Protein AF-A0A1F7UTW3-F1 (afdb_monomer_lite)

Secondary structure (DSSP, 8-state):
------HHHHHTSHHHHHHHHHHHHHHHHHHHHHHHHHHHHHHHHHHHHHHHHHHHHHHHHHHHHHHHHTSHHHHHHHHHHHH----TT-------TT----SSS-------SSTTSS-HHHHHHHHHH---

Radius of gyration: 43.65 Å; chains: 1; bounding box: 65×65×129 Å

Structure (mmCIF, N/CA/C/O backbone):
data_AF-A0A1F7UTW3-F1
#
_entry.id   AF-A0A1F7UTW3-F1
#
loop_
_atom_site.group_PDB
_atom_site.id
_atom_site.type_symbol
_atom_site.label_atom_id
_atom_site.label_alt_id
_atom_site.label_comp_id
_atom_site.label_asym_id
_atom_site.label_entity_id
_atom_site.label_seq_id
_atom_site.pdbx_PDB_ins_code
_atom_site.Cartn_x
_atom_site.Cartn_y
_atom_site.Cartn_z
_atom_site.occupancy
_atom_site.B_iso_or_equiv
_atom_site.auth_seq_id
_atom_site.auth_comp_id
_atom_site.auth_asym_id
_atom_site.auth_atom_id
_atom_site.pdbx_PDB_model_num
ATOM 1 N N . MET A 1 1 ? 28.116 14.255 -71.776 1.00 42.28 1 MET A N 1
ATOM 2 C CA . MET A 1 1 ? 28.994 13.910 -70.637 1.00 42.28 1 MET A CA 1
ATOM 3 C C . MET A 1 1 ? 28.138 13.859 -69.370 1.00 42.28 1 MET A C 1
ATOM 5 O O . MET A 1 1 ? 28.045 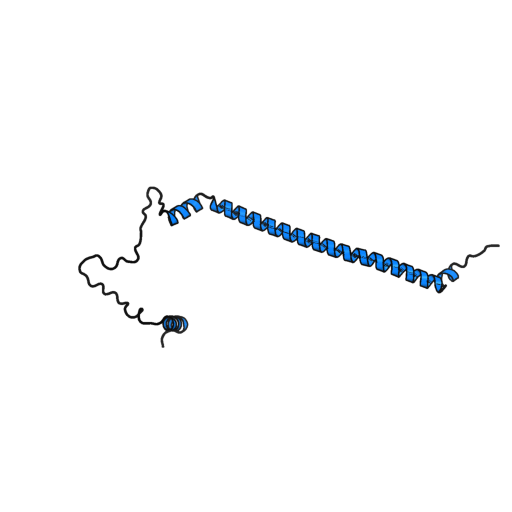14.857 -68.675 1.00 42.28 1 MET A O 1
ATOM 9 N N . SER A 1 2 ? 27.439 12.747 -69.094 1.00 48.97 2 SER A N 1
ATOM 10 C CA . SER A 1 2 ? 26.754 12.556 -67.804 1.00 48.97 2 SER A CA 1
ATOM 11 C C . SER A 1 2 ? 27.448 11.439 -67.031 1.00 48.97 2 SER A C 1
ATOM 13 O O . SER A 1 2 ? 27.636 10.318 -67.502 1.00 48.97 2 SER A O 1
ATOM 15 N N . ARG A 1 3 ? 27.928 11.796 -65.843 1.00 58.88 3 ARG A N 1
ATOM 16 C CA . ARG A 1 3 ? 28.635 10.906 -64.932 1.00 58.88 3 ARG A CA 1
ATOM 17 C C . ARG A 1 3 ? 27.568 10.160 -64.137 1.00 58.88 3 ARG A C 1
ATOM 19 O O . ARG A 1 3 ? 27.121 10.643 -63.103 1.00 58.88 3 ARG A O 1
ATOM 26 N N . ASN A 1 4 ? 27.116 9.020 -64.656 1.00 55.03 4 ASN A N 1
ATOM 27 C CA . ASN A 1 4 ? 26.187 8.136 -63.954 1.00 55.03 4 ASN A CA 1
ATOM 28 C C . ASN A 1 4 ? 26.892 7.592 -62.704 1.00 55.03 4 ASN A C 1
ATOM 30 O O . ASN A 1 4 ? 27.643 6.619 -62.766 1.00 55.03 4 ASN A O 1
ATOM 34 N N . PHE A 1 5 ? 26.719 8.284 -61.578 1.00 62.50 5 PHE A N 1
ATOM 35 C CA . PHE A 1 5 ? 27.283 7.911 -60.288 1.00 62.50 5 PHE A CA 1
ATOM 36 C C . PHE A 1 5 ? 26.831 6.487 -59.953 1.00 62.50 5 PHE A C 1
ATOM 38 O O . PHE A 1 5 ? 25.641 6.181 -59.885 1.00 62.50 5 PHE A O 1
ATOM 45 N N . THR A 1 6 ? 27.790 5.583 -59.791 1.00 64.44 6 THR A N 1
ATOM 46 C CA . THR A 1 6 ? 27.555 4.149 -59.627 1.00 64.44 6 THR A CA 1
ATOM 47 C C . THR A 1 6 ? 27.138 3.830 -58.192 1.00 64.44 6 THR A C 1
ATOM 49 O O . THR A 1 6 ? 27.874 3.151 -57.475 1.00 64.44 6 THR A O 1
ATOM 52 N N . TRP A 1 7 ? 25.954 4.296 -57.773 1.00 63.00 7 TRP A N 1
ATOM 53 C CA . TRP A 1 7 ? 25.348 3.990 -56.467 1.00 63.00 7 TRP A CA 1
ATOM 54 C C . TRP A 1 7 ? 25.419 2.477 -56.195 1.00 63.00 7 TRP A C 1
ATOM 56 O O . TRP A 1 7 ? 25.911 2.055 -55.155 1.00 63.00 7 TRP A O 1
ATOM 66 N N . LYS A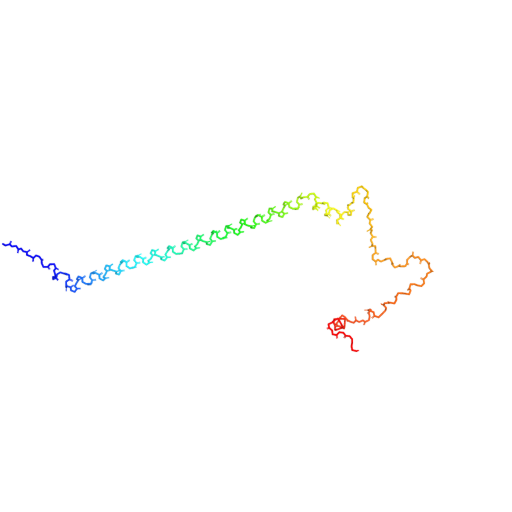 1 8 ? 25.101 1.640 -57.192 1.00 65.19 8 LYS A N 1
ATOM 67 C CA . LYS A 1 8 ? 25.153 0.168 -57.090 1.00 65.19 8 LYS A CA 1
ATOM 68 C C . LYS A 1 8 ? 26.509 -0.400 -56.636 1.00 65.19 8 LYS A C 1
ATOM 70 O O . LYS A 1 8 ? 26.526 -1.382 -55.906 1.00 65.19 8 LYS A O 1
ATOM 75 N N . LYS A 1 9 ? 27.639 0.205 -57.029 1.00 64.94 9 LYS A N 1
ATOM 76 C CA . LYS A 1 9 ? 28.984 -0.256 -56.621 1.00 64.94 9 LYS A CA 1
ATOM 77 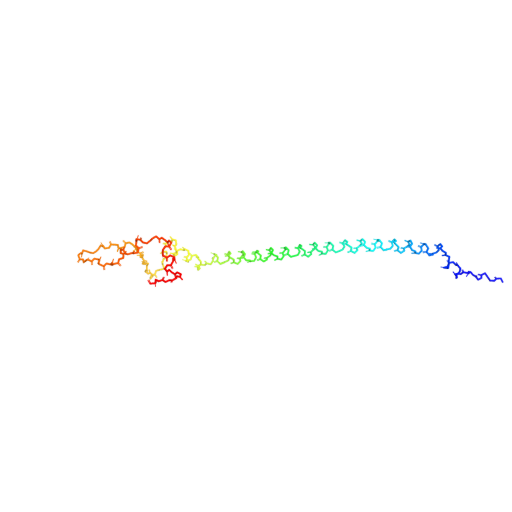C C . LYS A 1 9 ? 29.361 0.205 -55.212 1.00 64.94 9 LYS A C 1
ATOM 79 O O . LYS A 1 9 ? 30.144 -0.462 -54.546 1.00 64.94 9 LYS A O 1
ATOM 84 N N . PHE A 1 10 ? 28.790 1.320 -54.763 1.00 65.75 10 PHE A N 1
ATOM 85 C CA . PHE A 1 10 ? 29.007 1.862 -53.426 1.00 65.75 10 PHE A CA 1
ATOM 86 C C . PHE A 1 10 ? 28.307 1.006 -52.357 1.00 65.75 10 PHE A C 1
ATOM 88 O O . PHE A 1 10 ? 28.959 0.582 -51.408 1.00 65.75 10 PHE A O 1
ATOM 95 N N . TYR A 1 11 ? 27.035 0.637 -52.570 1.00 66.75 11 TYR A N 1
ATOM 96 C CA . TYR A 1 11 ? 26.290 -0.267 -51.671 1.00 66.75 11 TYR A CA 1
ATOM 97 C C . TYR A 1 11 ? 26.783 -1.724 -51.715 1.00 66.75 11 TYR A C 1
ATOM 99 O O . TYR A 1 11 ? 26.653 -2.444 -50.730 1.00 66.75 11 TYR A O 1
ATOM 107 N N . ALA A 1 12 ? 27.371 -2.165 -52.833 1.00 65.62 12 ALA A N 1
ATOM 108 C CA . ALA A 1 12 ? 27.926 -3.515 -52.987 1.00 65.62 12 ALA A CA 1
ATOM 109 C C . ALA A 1 12 ? 29.365 -3.668 -52.447 1.00 65.62 12 ALA A C 1
ATOM 111 O O . ALA A 1 12 ? 29.944 -4.752 -52.523 1.00 65.62 12 ALA A O 1
ATOM 112 N N . SER A 1 13 ? 29.972 -2.596 -51.926 1.00 80.25 13 SER A N 1
ATOM 113 C CA . SER A 1 13 ? 31.328 -2.635 -51.376 1.00 80.25 13 SER A CA 1
ATOM 114 C C . SER A 1 13 ? 31.347 -3.266 -49.982 1.00 80.25 13 SER A C 1
ATOM 116 O O . SER A 1 13 ? 30.524 -2.938 -49.126 1.00 80.25 13 SER A O 1
ATOM 118 N N . LYS A 1 14 ? 32.347 -4.119 -49.711 1.00 79.50 14 LYS A N 1
ATOM 119 C CA . LYS A 1 14 ? 32.552 -4.752 -48.393 1.00 79.50 14 LYS A CA 1
ATOM 120 C C . LYS A 1 14 ? 32.642 -3.719 -47.259 1.00 79.50 14 LYS A C 1
ATOM 122 O O . LYS A 1 14 ? 32.165 -3.978 -46.161 1.00 79.50 14 LYS A O 1
ATOM 127 N N . LEU A 1 15 ? 33.184 -2.529 -47.538 1.00 80.94 15 LEU A N 1
ATOM 128 C CA . LEU A 1 15 ? 33.289 -1.432 -46.569 1.00 80.94 15 LEU A CA 1
ATOM 129 C C . LEU A 1 15 ? 31.929 -0.835 -46.190 1.00 80.94 15 LEU A C 1
ATOM 131 O O . LEU A 1 15 ? 31.722 -0.501 -45.027 1.00 80.94 15 LEU A O 1
ATOM 135 N N . PHE A 1 16 ? 30.991 -0.742 -47.137 1.00 85.81 16 PHE A N 1
ATOM 136 C CA . PHE A 1 16 ? 29.635 -0.268 -46.855 1.00 85.81 16 PHE A CA 1
ATOM 137 C C . PHE A 1 16 ? 28.887 -1.258 -45.955 1.00 85.81 16 PHE A C 1
ATOM 139 O O . PHE A 1 16 ? 28.235 -0.856 -44.995 1.00 85.81 16 PHE A O 1
ATOM 146 N N . PHE A 1 17 ? 29.056 -2.559 -46.206 1.00 87.06 17 PHE A N 1
ATOM 147 C CA . PHE A 1 17 ? 28.512 -3.609 -45.344 1.00 87.06 17 PHE A CA 1
ATOM 148 C C . PHE A 1 17 ? 29.093 -3.560 -43.924 1.00 87.06 17 PHE A C 1
ATOM 150 O O . PHE A 1 17 ? 28.340 -3.624 -42.956 1.00 87.06 17 PHE A O 1
ATOM 157 N N . ILE A 1 18 ? 30.412 -3.388 -43.782 1.00 88.50 18 ILE A N 1
ATOM 158 C CA . ILE A 1 18 ? 31.074 -3.265 -42.471 1.00 88.50 18 ILE A CA 1
ATOM 159 C C . ILE A 1 18 ? 30.595 -2.010 -41.730 1.00 88.50 18 ILE A C 1
ATOM 161 O O . ILE A 1 18 ? 30.276 -2.087 -40.545 1.00 88.50 18 ILE A O 1
ATOM 165 N N . ALA A 1 19 ? 30.483 -0.871 -42.420 1.00 90.44 19 ALA A N 1
ATOM 166 C CA . ALA A 1 19 ? 29.959 0.362 -41.837 1.00 90.44 19 ALA A CA 1
ATOM 167 C C . ALA A 1 19 ? 28.489 0.215 -41.403 1.00 90.44 19 ALA A C 1
ATOM 169 O O . ALA A 1 19 ? 28.122 0.664 -40.319 1.00 90.44 19 ALA A O 1
ATOM 170 N N . GLY A 1 20 ? 27.663 -0.466 -42.203 1.00 90.88 20 GLY A N 1
ATOM 171 C CA . GLY A 1 20 ? 26.272 -0.771 -41.864 1.00 90.88 20 GLY A CA 1
ATOM 172 C C . GLY A 1 20 ? 26.144 -1.684 -40.642 1.00 90.88 20 GLY A C 1
ATOM 173 O O . GLY A 1 20 ? 25.335 -1.411 -39.759 1.00 90.88 20 GLY A O 1
ATOM 174 N N . ILE A 1 21 ? 26.983 -2.720 -40.544 1.00 90.94 21 ILE A N 1
ATOM 175 C CA . ILE A 1 21 ? 27.044 -3.604 -39.369 1.00 90.94 21 ILE A CA 1
ATOM 176 C C . ILE A 1 21 ? 27.501 -2.824 -38.131 1.00 90.94 21 ILE A C 1
ATOM 178 O O . ILE A 1 21 ? 26.898 -2.960 -37.070 1.00 90.94 21 ILE A O 1
ATOM 182 N N . GLY A 1 22 ? 28.517 -1.966 -38.261 1.00 93.31 22 GLY A N 1
ATOM 183 C CA . GLY A 1 22 ? 28.975 -1.101 -37.172 1.00 93.31 22 GLY A CA 1
ATOM 184 C C . GLY A 1 22 ? 27.873 -0.163 -36.672 1.00 93.31 22 GLY A C 1
ATOM 185 O O . GLY A 1 22 ? 27.648 -0.061 -35.466 1.00 93.31 22 GLY A O 1
ATOM 186 N N . LEU A 1 23 ? 27.127 0.462 -37.588 1.00 92.25 23 LEU A N 1
ATOM 187 C CA . LEU A 1 23 ? 25.996 1.325 -37.247 1.00 92.25 23 LEU A CA 1
ATOM 188 C C . LEU A 1 23 ? 24.866 0.544 -36.558 1.00 92.25 23 LEU A C 1
ATOM 190 O O . LEU A 1 23 ? 24.327 1.006 -35.554 1.00 92.25 23 LEU A O 1
ATOM 194 N N . LEU A 1 24 ? 24.538 -0.652 -37.059 1.00 91.44 24 LEU A N 1
ATOM 195 C CA . LEU A 1 24 ? 23.535 -1.535 -36.458 1.00 91.44 24 LEU A CA 1
ATOM 196 C C . LEU A 1 24 ? 23.928 -1.975 -35.047 1.00 91.44 24 LEU A C 1
ATOM 198 O O . LEU A 1 24 ? 23.083 -1.972 -34.155 1.00 91.44 24 LEU A O 1
ATOM 202 N N . LEU A 1 25 ? 25.199 -2.311 -34.818 1.00 90.38 25 LEU A N 1
ATOM 203 C CA . LEU A 1 25 ? 25.700 -2.662 -33.488 1.00 90.38 25 LEU A CA 1
ATOM 204 C C . LEU A 1 25 ? 25.610 -1.472 -32.526 1.00 90.38 25 LEU A C 1
ATOM 206 O O . LEU A 1 25 ? 25.133 -1.634 -31.404 1.00 90.38 25 LEU A O 1
ATOM 210 N N . LEU A 1 26 ? 25.990 -0.269 -32.968 1.00 88.44 26 LEU A N 1
ATOM 211 C CA . LEU A 1 26 ? 25.861 0.946 -32.158 1.00 88.44 26 LEU A CA 1
ATOM 212 C C . LEU A 1 26 ? 24.400 1.240 -31.795 1.00 88.44 26 LEU A C 1
ATOM 214 O O . LEU A 1 26 ? 24.106 1.536 -30.634 1.00 88.44 26 LEU A O 1
ATOM 218 N N . PHE A 1 27 ? 23.478 1.123 -32.752 1.00 88.12 27 PHE A N 1
ATOM 219 C CA . PHE A 1 27 ? 22.045 1.281 -32.494 1.00 88.12 27 PHE A CA 1
ATOM 220 C C . PHE A 1 27 ? 21.518 0.208 -31.538 1.00 88.12 27 PHE A C 1
ATOM 222 O O . PHE A 1 27 ? 20.820 0.534 -30.580 1.00 88.12 27 PHE A O 1
ATOM 229 N N . SER A 1 28 ? 21.899 -1.052 -31.750 1.00 85.62 28 SER A N 1
ATOM 230 C CA . SER A 1 28 ? 21.483 -2.185 -30.920 1.00 85.62 28 SER A CA 1
ATOM 231 C C . SER A 1 28 ? 21.898 -2.008 -29.457 1.00 85.62 28 SER A C 1
ATOM 233 O O . SER A 1 28 ? 21.078 -2.178 -28.553 1.00 85.62 28 SER A O 1
ATOM 235 N N . VAL A 1 29 ? 23.138 -1.578 -29.201 1.00 84.12 29 VAL A N 1
ATOM 236 C CA . VAL A 1 29 ? 23.640 -1.345 -27.837 1.00 84.12 29 VAL A CA 1
ATOM 237 C C . VAL A 1 29 ? 22.907 -0.185 -27.155 1.00 84.12 29 VAL A C 1
ATOM 239 O O . VAL A 1 29 ? 22.525 -0.301 -25.988 1.00 84.12 29 VAL A O 1
ATOM 242 N N . ASN A 1 30 ? 22.678 0.923 -27.867 1.00 80.56 30 ASN A N 1
ATOM 243 C CA . ASN A 1 30 ? 21.964 2.078 -27.316 1.00 80.56 30 ASN A CA 1
ATOM 244 C C . ASN A 1 30 ? 20.499 1.749 -26.996 1.00 80.56 30 ASN A C 1
ATOM 246 O O . ASN A 1 30 ? 20.019 2.073 -25.908 1.00 80.56 30 ASN A O 1
ATOM 250 N N . LEU A 1 31 ? 19.811 1.051 -27.903 1.00 76.38 31 LEU A N 1
ATOM 251 C CA . LEU A 1 31 ? 18.413 0.663 -27.722 1.00 76.38 31 LEU A CA 1
ATOM 252 C C . LEU A 1 31 ? 18.252 -0.361 -26.590 1.00 76.38 31 LEU A C 1
ATOM 254 O O . LEU A 1 31 ? 17.323 -0.263 -25.787 1.00 76.38 31 LEU A O 1
ATOM 258 N N . SER A 1 32 ? 19.198 -1.298 -26.476 1.00 74.06 32 SER A N 1
ATOM 259 C CA . SER A 1 32 ? 19.205 -2.303 -25.411 1.00 74.06 32 SER A CA 1
ATOM 260 C C . SER A 1 32 ? 19.315 -1.652 -24.033 1.00 74.06 32 SER A C 1
ATOM 262 O O . SER A 1 32 ? 18.514 -1.946 -23.148 1.00 74.06 32 SER A O 1
ATOM 264 N N . ARG A 1 33 ? 20.247 -0.706 -23.845 1.00 74.56 33 ARG A N 1
ATOM 265 C CA . ARG A 1 33 ? 20.417 -0.011 -22.555 1.00 74.56 33 ARG A CA 1
ATOM 266 C C . ARG A 1 33 ? 19.170 0.763 -22.125 1.00 74.56 33 ARG A C 1
ATOM 268 O O . ARG A 1 33 ? 18.839 0.752 -20.941 1.00 74.56 33 ARG A O 1
ATOM 275 N N . ALA A 1 34 ? 18.476 1.403 -23.065 1.00 71.81 34 ALA A N 1
ATOM 276 C CA . ALA A 1 34 ? 17.249 2.138 -22.771 1.00 71.81 34 ALA A CA 1
ATOM 277 C C . ALA A 1 34 ? 16.125 1.207 -22.283 1.00 71.81 34 ALA A C 1
ATOM 279 O O . ALA A 1 34 ? 15.459 1.506 -21.295 1.00 71.81 34 ALA A O 1
ATOM 280 N N . GLN A 1 35 ? 15.965 0.036 -22.908 1.00 70.56 35 GLN A N 1
ATOM 281 C CA . GLN A 1 35 ? 14.914 -0.908 -22.522 1.00 70.56 35 GLN A CA 1
ATOM 282 C C . GLN A 1 35 ? 15.133 -1.561 -21.152 1.00 70.56 35 GLN A C 1
ATOM 284 O O . GLN A 1 35 ? 14.155 -1.801 -20.440 1.00 70.56 35 GLN A O 1
ATOM 289 N N . PHE A 1 36 ? 16.380 -1.852 -20.770 1.00 72.81 36 PHE A N 1
ATOM 290 C CA . PHE A 1 36 ? 16.660 -2.450 -19.460 1.00 72.81 36 PHE A CA 1
ATOM 291 C C . PHE A 1 36 ? 16.387 -1.472 -18.314 1.00 72.81 36 PHE A C 1
ATOM 293 O O . PHE A 1 36 ? 15.684 -1.828 -17.370 1.00 72.81 36 PHE A O 1
ATOM 300 N N . ARG A 1 37 ? 16.847 -0.221 -18.438 1.00 73.31 37 ARG A N 1
ATOM 301 C CA . ARG A 1 37 ? 16.661 0.807 -17.402 1.00 73.31 37 ARG A CA 1
ATOM 302 C C . ARG A 1 37 ? 15.190 1.148 -17.174 1.00 73.31 37 ARG A C 1
ATOM 304 O O . ARG A 1 37 ? 14.740 1.283 -16.042 1.00 73.31 37 ARG A O 1
ATOM 311 N N . ASP A 1 38 ? 14.418 1.213 -18.251 1.00 79.38 38 ASP A N 1
ATOM 312 C CA . ASP A 1 38 ? 12.988 1.479 -18.169 1.00 79.38 38 ASP A CA 1
ATOM 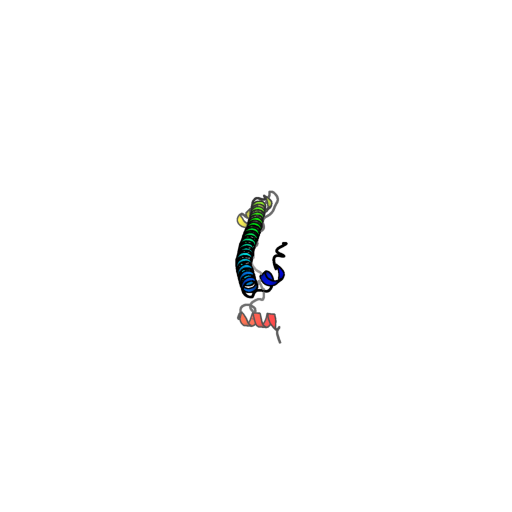313 C C . ASP A 1 38 ? 12.207 0.372 -17.439 1.00 79.38 38 ASP A C 1
ATOM 315 O O . ASP A 1 38 ? 11.177 0.639 -16.819 1.00 79.38 38 ASP A O 1
ATOM 319 N N . ARG A 1 39 ? 12.650 -0.890 -17.529 1.00 81.31 39 ARG A N 1
ATOM 320 C CA . ARG A 1 39 ? 12.003 -2.000 -16.813 1.00 81.31 39 ARG A CA 1
ATOM 321 C C . ARG A 1 39 ? 12.255 -1.927 -15.314 1.00 81.31 39 ARG A C 1
ATOM 323 O O . ARG A 1 39 ? 11.301 -2.103 -14.566 1.00 81.31 39 ARG A O 1
ATOM 330 N N . GLU A 1 40 ? 13.484 -1.627 -14.910 1.00 84.56 40 GLU A N 1
ATOM 331 C CA . GLU A 1 40 ? 13.874 -1.484 -13.503 1.00 84.56 40 GLU A CA 1
ATOM 332 C C . GLU A 1 40 ? 13.131 -0.324 -12.826 1.00 84.56 40 GLU A C 1
ATOM 334 O O . GLU A 1 40 ? 12.524 -0.496 -11.771 1.00 84.56 40 GLU A O 1
ATOM 339 N N . ILE A 1 41 ? 13.053 0.830 -13.496 1.00 85.06 41 ILE A N 1
ATOM 340 C CA . ILE A 1 41 ? 12.288 1.980 -12.995 1.00 85.06 41 ILE A CA 1
ATOM 341 C C . ILE A 1 41 ? 10.803 1.622 -12.856 1.00 85.06 41 ILE A C 1
ATOM 343 O O . ILE A 1 41 ? 10.182 1.918 -11.838 1.00 85.06 41 ILE A O 1
ATOM 347 N N . ARG A 1 42 ? 10.212 0.947 -13.853 1.00 87.88 42 ARG A N 1
ATOM 348 C CA . ARG A 1 42 ? 8.804 0.527 -13.780 1.00 87.88 42 ARG A CA 1
ATOM 349 C C . ARG A 1 42 ? 8.548 -0.503 -12.681 1.00 87.88 42 ARG A C 1
ATOM 351 O O . ARG A 1 42 ? 7.470 -0.464 -12.090 1.00 87.88 42 ARG A O 1
ATOM 358 N N . SER A 1 43 ? 9.478 -1.421 -12.414 1.00 90.31 43 SER A N 1
ATOM 359 C CA . SER A 1 43 ? 9.334 -2.352 -11.291 1.00 90.31 43 SER A CA 1
ATOM 360 C C . SER A 1 43 ? 9.424 -1.636 -9.951 1.00 90.31 43 SER A C 1
ATOM 362 O O . SER A 1 43 ? 8.608 -1.926 -9.082 1.00 90.31 43 SER A O 1
ATOM 364 N N . GLU A 1 44 ? 10.331 -0.668 -9.809 1.00 92.19 44 GLU A N 1
ATOM 365 C CA . GLU A 1 44 ? 10.463 0.097 -8.567 1.00 92.19 44 GLU A CA 1
ATOM 366 C C . GLU A 1 44 ? 9.212 0.940 -8.305 1.00 92.19 44 GLU A C 1
ATOM 368 O O . GLU A 1 44 ? 8.666 0.913 -7.208 1.00 92.19 44 GLU A O 1
ATOM 373 N N . ILE A 1 45 ? 8.668 1.594 -9.340 1.00 94.06 45 ILE A N 1
ATOM 374 C CA . ILE A 1 45 ? 7.394 2.323 -9.241 1.00 94.06 45 ILE A CA 1
ATOM 375 C C . ILE A 1 45 ? 6.267 1.392 -8.788 1.00 94.06 45 ILE A C 1
ATOM 377 O O . ILE A 1 45 ? 5.524 1.735 -7.872 1.00 94.06 45 ILE A O 1
ATOM 381 N N . LYS A 1 46 ? 6.137 0.206 -9.397 1.00 95.06 46 LYS A N 1
ATOM 382 C CA . LYS A 1 46 ? 5.099 -0.760 -9.007 1.00 95.06 46 LYS A CA 1
ATOM 383 C C . LYS A 1 46 ? 5.268 -1.237 -7.569 1.00 95.06 46 LYS A C 1
ATOM 385 O O . LYS A 1 46 ? 4.275 -1.376 -6.859 1.00 95.06 46 LYS A O 1
ATOM 390 N N . LYS A 1 47 ? 6.504 -1.493 -7.143 1.00 96.31 47 LYS A N 1
ATOM 391 C CA . LYS A 1 47 ? 6.817 -1.909 -5.775 1.00 96.31 47 LYS A CA 1
ATOM 392 C C . LYS A 1 47 ? 6.423 -0.819 -4.777 1.00 96.31 47 LYS A C 1
ATOM 394 O O . LYS A 1 47 ? 5.648 -1.099 -3.871 1.00 96.31 47 LYS A O 1
ATOM 399 N N . LEU A 1 48 ? 6.854 0.420 -5.010 1.00 95.50 48 LEU A N 1
ATOM 400 C CA . LEU A 1 48 ? 6.517 1.568 -4.165 1.00 95.50 48 LEU A CA 1
ATOM 401 C C . LEU A 1 48 ? 5.006 1.832 -4.110 1.00 95.50 48 LEU A C 1
ATOM 403 O O . LEU A 1 48 ? 4.475 2.115 -3.042 1.00 95.50 48 LEU A O 1
ATOM 407 N N . GLN A 1 49 ? 4.297 1.700 -5.235 1.00 95.06 49 GLN A N 1
ATOM 408 C CA . GLN A 1 49 ? 2.832 1.799 -5.262 1.00 95.06 49 GLN A CA 1
ATOM 409 C C . GLN A 1 49 ? 2.175 0.704 -4.417 1.00 95.06 49 GLN A C 1
ATOM 411 O O . GLN A 1 49 ? 1.283 0.990 -3.627 1.00 95.06 49 GLN A O 1
ATOM 416 N N . THR A 1 50 ? 2.654 -0.535 -4.534 1.00 96.50 50 THR A N 1
ATOM 417 C CA . THR A 1 50 ? 2.117 -1.664 -3.761 1.00 96.50 50 THR A CA 1
ATOM 418 C C . THR A 1 50 ? 2.356 -1.480 -2.261 1.00 96.50 50 THR A C 1
ATOM 420 O O . THR A 1 50 ? 1.474 -1.773 -1.458 1.00 96.50 50 THR A O 1
ATOM 423 N N . GLU A 1 51 ? 3.531 -0.979 -1.874 1.00 95.88 51 GLU A N 1
ATOM 424 C CA . GLU A 1 51 ? 3.848 -0.653 -0.481 1.00 95.88 51 GLU A CA 1
ATOM 425 C C . GLU A 1 51 ? 2.950 0.473 0.047 1.00 95.88 51 GLU A C 1
ATOM 427 O O . GLU A 1 51 ? 2.374 0.335 1.124 1.00 95.88 51 GLU A O 1
ATOM 432 N N . ALA A 1 52 ? 2.753 1.547 -0.724 1.00 95.94 52 ALA A N 1
ATOM 433 C CA . ALA A 1 52 ? 1.860 2.640 -0.344 1.00 95.94 52 ALA A CA 1
ATOM 434 C C . ALA A 1 52 ? 0.409 2.165 -0.146 1.00 95.94 52 ALA A C 1
ATOM 436 O O . ALA A 1 52 ? -0.215 2.501 0.861 1.00 95.94 52 ALA A O 1
ATOM 437 N N . ASP A 1 53 ? -0.104 1.336 -1.058 1.00 96.62 53 ASP A N 1
ATOM 438 C CA . ASP A 1 53 ? -1.451 0.765 -0.957 1.00 96.62 53 ASP A CA 1
ATOM 439 C C . ASP A 1 53 ? -1.596 -0.155 0.266 1.00 96.62 53 ASP A C 1
ATOM 441 O O . ASP A 1 53 ? -2.641 -0.170 0.921 1.00 96.62 53 ASP A O 1
ATOM 445 N N . ALA A 1 54 ? -0.556 -0.928 0.596 1.00 96.62 54 ALA A N 1
ATOM 446 C CA . ALA A 1 54 ? -0.545 -1.779 1.783 1.00 96.62 54 ALA A CA 1
ATOM 447 C C . ALA A 1 54 ? -0.569 -0.947 3.075 1.00 96.62 54 ALA A C 1
ATOM 449 O O . ALA A 1 54 ? -1.390 -1.217 3.953 1.00 96.62 54 ALA A O 1
ATOM 450 N N . LEU A 1 55 ? 0.266 0.095 3.161 1.00 96.06 55 LEU A N 1
ATOM 451 C CA . LEU A 1 55 ? 0.288 1.012 4.304 1.00 96.06 55 LEU A CA 1
ATOM 452 C C . LEU A 1 55 ? -1.048 1.744 4.471 1.00 96.06 55 LEU A C 1
ATOM 454 O O . LEU A 1 55 ? -1.526 1.910 5.591 1.00 96.06 55 LEU A O 1
ATOM 458 N N . GLN A 1 56 ? -1.670 2.163 3.368 1.00 96.25 56 GLN A N 1
ATOM 459 C CA . GLN A 1 56 ? -2.964 2.837 3.404 1.00 96.25 56 GLN A CA 1
ATOM 460 C C . GLN A 1 56 ? -4.060 1.920 3.965 1.00 96.25 56 GLN A C 1
ATOM 462 O O . GLN A 1 56 ? -4.813 2.333 4.845 1.00 96.25 56 GLN A O 1
ATOM 467 N N . LYS A 1 57 ? -4.103 0.654 3.535 1.00 96.44 57 LYS A N 1
ATOM 468 C CA . LYS A 1 57 ? -5.035 -0.342 4.090 1.00 96.44 57 LYS A CA 1
ATOM 469 C C . LYS A 1 57 ? -4.786 -0.618 5.568 1.00 96.44 57 LYS A C 1
ATOM 471 O O . LYS A 1 57 ? -5.735 -0.781 6.330 1.00 96.44 57 LYS A O 1
ATOM 476 N N . GLU A 1 58 ? -3.522 -0.687 5.977 1.00 95.50 58 GLU A N 1
ATOM 477 C CA . GLU A 1 58 ? -3.170 -0.898 7.380 1.00 95.50 58 GLU A CA 1
ATOM 478 C C . GLU A 1 58 ? -3.636 0.280 8.245 1.00 95.50 58 GLU A C 1
ATOM 480 O O . GLU A 1 58 ? -4.260 0.086 9.288 1.00 95.50 58 GLU A O 1
ATOM 485 N N . LYS A 1 59 ? -3.417 1.507 7.766 1.00 96.12 59 LYS A N 1
ATOM 486 C CA . LYS A 1 59 ? -3.912 2.720 8.414 1.00 96.12 59 LYS A CA 1
ATOM 487 C C . LYS A 1 59 ? -5.436 2.699 8.565 1.00 96.12 59 LYS A C 1
ATOM 489 O O . LYS A 1 59 ? -5.928 2.947 9.661 1.00 96.12 59 LYS A O 1
ATOM 494 N N . GLU A 1 60 ? -6.172 2.369 7.507 1.00 96.25 60 GLU A N 1
ATOM 495 C CA . GLU A 1 60 ? -7.639 2.274 7.546 1.00 96.25 60 GLU A CA 1
ATOM 496 C C . GLU A 1 60 ? -8.124 1.226 8.562 1.00 96.25 60 GLU A C 1
ATOM 498 O O . GLU A 1 60 ? -9.079 1.469 9.301 1.00 96.25 60 GLU A O 1
ATOM 503 N N . ALA A 1 61 ? -7.443 0.080 8.658 1.00 95.00 61 ALA A N 1
ATOM 504 C CA . ALA A 1 61 ? -7.758 -0.948 9.648 1.00 95.00 61 ALA A CA 1
ATOM 505 C C . ALA A 1 61 ? -7.515 -0.465 11.090 1.00 95.00 61 ALA A C 1
ATOM 507 O O . ALA A 1 61 ? -8.346 -0.706 11.971 1.00 95.00 61 ALA A O 1
ATOM 508 N N . HIS A 1 62 ? -6.409 0.245 11.333 1.00 95.44 62 HIS A N 1
ATOM 509 C CA . HIS A 1 62 ? -6.108 0.835 12.642 1.00 95.44 62 HIS A CA 1
ATOM 510 C C . HIS A 1 62 ? -7.111 1.926 13.022 1.00 95.44 62 HIS A C 1
ATOM 512 O O . HIS A 1 62 ? -7.575 1.962 14.161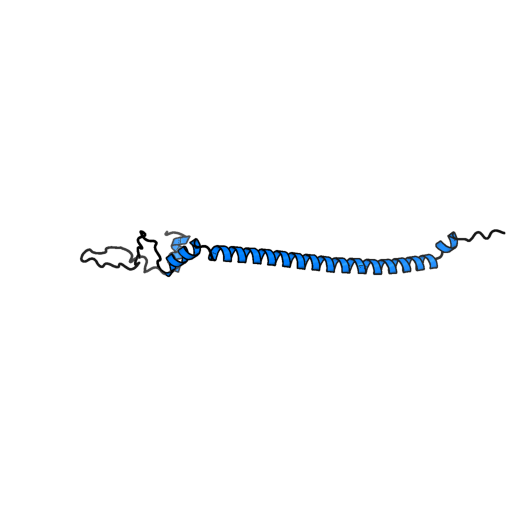 1.00 95.44 62 HIS A O 1
ATOM 518 N N . GLU A 1 63 ? -7.497 2.786 12.079 1.00 95.19 63 GLU A N 1
ATOM 519 C CA . GLU A 1 63 ? -8.530 3.805 12.291 1.00 95.19 63 GLU A CA 1
ATOM 520 C C . GLU A 1 63 ? -9.891 3.168 12.610 1.00 95.19 63 GLU A C 1
ATOM 522 O O . GLU A 1 63 ? -10.559 3.585 13.559 1.00 95.19 63 GLU A O 1
ATOM 527 N N . ALA A 1 64 ? -10.275 2.105 11.896 1.00 93.88 64 ALA A N 1
ATOM 528 C CA . ALA A 1 64 ? -11.495 1.356 12.183 1.00 93.88 64 ALA A CA 1
ATOM 529 C C . ALA A 1 64 ? -11.468 0.734 13.589 1.00 93.88 64 ALA A C 1
ATOM 531 O O . ALA A 1 64 ? -12.449 0.836 14.330 1.00 93.88 64 ALA A O 1
ATOM 532 N N . LEU A 1 65 ? -10.341 0.149 14.001 1.00 93.25 65 LEU A N 1
ATOM 533 C CA . LEU A 1 65 ? -10.185 -0.388 15.351 1.00 93.25 65 LEU A CA 1
ATOM 534 C C . LEU A 1 65 ? -10.296 0.709 16.415 1.00 93.25 65 LEU A C 1
ATOM 536 O O . LEU A 1 65 ? -11.037 0.548 17.382 1.00 93.25 65 LEU A O 1
ATOM 540 N N . LEU A 1 66 ? -9.602 1.833 16.232 1.00 94.00 66 LEU A N 1
ATOM 541 C CA . LEU A 1 66 ? -9.694 2.975 17.142 1.00 94.00 66 LEU A CA 1
ATOM 542 C C . LEU A 1 66 ? -11.132 3.479 17.260 1.00 94.00 66 LEU A C 1
ATOM 544 O O . LEU A 1 66 ? -11.603 3.716 18.372 1.00 94.00 66 LEU A O 1
ATOM 548 N N . SER A 1 67 ? -11.844 3.575 16.136 1.00 92.50 67 SER A N 1
ATOM 549 C CA . SER A 1 67 ? -13.246 3.987 16.120 1.00 92.50 67 SER A CA 1
ATOM 550 C C . SER A 1 67 ? -14.125 3.041 16.944 1.00 92.50 67 SER A C 1
ATOM 552 O O . SER A 1 67 ? -14.929 3.499 17.751 1.00 92.50 67 SER A O 1
ATOM 554 N N . PHE A 1 68 ? -13.906 1.726 16.831 1.00 91.19 68 PHE A N 1
ATOM 555 C CA . PHE A 1 68 ? -14.617 0.713 17.606 1.00 91.19 68 PHE A CA 1
ATOM 556 C C . PHE A 1 68 ? -14.319 0.823 19.107 1.00 91.19 68 PHE A C 1
ATOM 558 O O . PHE A 1 68 ? -15.239 0.781 19.923 1.00 91.19 68 PHE A O 1
ATOM 565 N N . LEU A 1 69 ? -13.053 1.015 19.483 1.00 90.31 69 LEU A N 1
ATOM 566 C CA . LEU A 1 69 ? -12.640 1.153 20.884 1.00 90.31 69 LEU A CA 1
ATOM 567 C C . LEU A 1 69 ? -13.194 2.423 21.549 1.00 90.31 69 LEU A C 1
ATOM 569 O O . LEU A 1 69 ? -13.402 2.437 22.759 1.00 90.31 69 LEU A O 1
ATOM 573 N N . GLN A 1 70 ? -13.447 3.477 20.771 1.00 88.81 70 GLN A N 1
ATOM 574 C CA . GLN A 1 70 ? -14.053 4.721 21.255 1.00 88.81 70 GLN A CA 1
ATOM 575 C C . GLN A 1 70 ? -15.577 4.635 21.412 1.00 88.81 70 GLN A C 1
ATOM 577 O O . GLN A 1 70 ? -16.184 5.549 21.974 1.00 88.81 70 GLN A O 1
ATOM 582 N N . THR A 1 71 ? -16.217 3.564 20.932 1.00 91.31 71 THR A N 1
ATOM 583 C CA . THR A 1 71 ? -17.670 3.425 21.060 1.00 91.31 71 THR A CA 1
ATOM 584 C C . THR A 1 71 ? -18.097 3.257 22.524 1.00 91.31 71 THR A C 1
ATOM 586 O O . THR A 1 71 ? -17.420 2.583 23.311 1.00 91.31 71 THR A O 1
ATOM 589 N N . PRO A 1 72 ? -19.266 3.806 22.909 1.00 86.88 72 PRO A N 1
ATOM 590 C CA . PRO A 1 72 ? -19.810 3.625 24.254 1.00 86.88 72 PRO A CA 1
ATOM 591 C C . PRO A 1 72 ? -20.105 2.151 24.569 1.00 86.88 72 PRO A C 1
ATOM 593 O O . PRO A 1 72 ? -20.020 1.742 25.721 1.00 86.88 72 PRO A O 1
ATOM 596 N N . GLU A 1 73 ? -20.398 1.338 23.552 1.00 87.56 73 GLU A N 1
ATOM 597 C CA . GLU A 1 73 ? -20.637 -0.102 23.684 1.00 87.56 73 GLU A CA 1
ATOM 598 C C . GLU A 1 73 ? -19.385 -0.851 24.147 1.00 87.56 73 GLU A C 1
ATOM 600 O O . GLU A 1 73 ? -19.460 -1.709 25.032 1.00 87.56 73 GLU A O 1
ATOM 605 N N . PHE A 1 74 ? -18.222 -0.516 23.577 1.00 89.12 74 PHE A N 1
ATOM 606 C CA . PHE A 1 74 ? -16.951 -1.085 24.007 1.00 89.12 74 PHE A CA 1
ATOM 607 C C . PHE A 1 74 ? -16.608 -0.648 25.434 1.00 89.12 74 PHE A C 1
ATOM 609 O O . PHE A 1 74 ? -16.259 -1.491 26.263 1.00 89.12 74 PHE A O 1
ATOM 616 N N . LEU A 1 75 ? -16.786 0.639 25.748 1.00 88.81 75 LEU A N 1
ATOM 617 C CA . LEU A 1 75 ? -16.561 1.169 27.093 1.00 88.81 75 LEU A CA 1
ATOM 618 C C . LEU A 1 75 ? -17.454 0.480 28.135 1.00 88.81 75 LEU A C 1
ATOM 620 O O . LEU A 1 75 ? -16.979 0.077 29.194 1.00 88.81 75 LEU A O 1
ATOM 624 N N . GLU A 1 76 ? -18.737 0.292 27.825 1.00 86.38 76 GLU A N 1
ATOM 625 C CA . GLU A 1 76 ? -19.687 -0.410 28.688 1.00 86.38 76 GLU A CA 1
ATOM 626 C C . GLU A 1 76 ? -19.295 -1.879 28.879 1.00 86.38 76 GLU A C 1
ATOM 628 O O . GLU A 1 76 ? -19.341 -2.400 29.996 1.00 86.38 76 GLU A O 1
ATOM 633 N N . LYS A 1 77 ? -18.874 -2.556 27.806 1.00 88.50 77 LYS A N 1
ATOM 634 C CA . LYS A 1 77 ? -18.402 -3.944 27.864 1.00 88.50 77 LYS A CA 1
ATOM 635 C C . LYS A 1 77 ? -17.164 -4.080 28.746 1.00 88.50 77 LYS A C 1
ATOM 637 O O . LYS A 1 77 ? -17.080 -5.032 29.524 1.00 88.50 77 LYS A O 1
ATOM 642 N N . GLU A 1 78 ? -16.228 -3.145 28.644 1.00 87.31 78 GLU A N 1
ATOM 643 C CA . GLU A 1 78 ? -15.010 -3.165 29.446 1.00 87.31 78 GLU A CA 1
ATOM 644 C C . GLU A 1 78 ? -15.289 -2.804 30.910 1.00 87.31 78 GLU A C 1
ATOM 646 O O . GLU A 1 78 ? -14.792 -3.481 31.810 1.00 87.31 78 GLU A O 1
ATOM 651 N N . ALA A 1 79 ? -16.173 -1.838 31.174 1.00 88.25 79 ALA A N 1
ATOM 652 C CA . ALA A 1 79 ? -16.636 -1.509 32.523 1.00 88.25 79 ALA A CA 1
ATOM 653 C C . ALA A 1 79 ? -17.369 -2.691 33.186 1.00 88.25 79 ALA A C 1
ATOM 655 O O . ALA A 1 79 ? -17.133 -2.994 34.356 1.00 88.25 79 ALA A O 1
ATOM 656 N N . ARG A 1 80 ? -18.213 -3.418 32.439 1.00 88.38 80 ARG A N 1
ATOM 657 C CA . ARG A 1 80 ? -18.872 -4.651 32.911 1.00 88.38 80 ARG A CA 1
ATOM 658 C C . ARG A 1 80 ? -17.860 -5.719 33.315 1.00 88.38 80 ARG A C 1
ATOM 660 O O . ARG A 1 80 ? -18.035 -6.373 34.337 1.00 88.38 80 ARG A O 1
ATOM 667 N N . ARG A 1 81 ? -16.797 -5.891 32.525 1.00 83.50 81 ARG A N 1
ATOM 668 C CA . ARG A 1 81 ? -15.751 -6.898 32.765 1.00 83.50 81 ARG A CA 1
ATOM 669 C C . ARG A 1 81 ? -14.831 -6.550 33.928 1.00 83.50 81 ARG A C 1
ATOM 671 O O . ARG A 1 81 ? -14.500 -7.433 34.711 1.00 83.50 81 ARG A O 1
ATOM 678 N N . THR A 1 82 ? -14.394 -5.298 34.011 1.00 85.88 82 THR A N 1
ATOM 679 C CA . THR A 1 82 ? -13.338 -4.871 34.945 1.00 85.88 82 THR A CA 1
ATOM 680 C C . THR A 1 82 ? -13.892 -4.361 36.268 1.00 85.88 82 THR A C 1
ATOM 682 O O . THR A 1 82 ? -13.327 -4.645 37.319 1.00 85.88 82 THR A O 1
ATOM 685 N N . LEU A 1 83 ? -15.010 -3.636 36.226 1.00 83.00 83 LEU A N 1
ATOM 686 C CA . LEU A 1 83 ? -15.609 -2.983 37.390 1.00 83.00 83 LEU A CA 1
ATOM 687 C C . LEU A 1 83 ? -16.880 -3.688 37.871 1.00 83.00 83 LEU A C 1
ATOM 689 O O . LEU A 1 83 ? -17.486 -3.241 38.841 1.00 83.00 83 LEU A O 1
ATOM 693 N N . GLY A 1 84 ? -17.326 -4.747 37.183 1.00 80.38 84 GLY A N 1
ATOM 694 C CA . GLY A 1 84 ? -18.643 -5.337 37.432 1.00 80.38 84 GLY A CA 1
ATOM 695 C C . GLY A 1 84 ? -19.776 -4.329 37.212 1.00 80.38 84 GLY A C 1
ATOM 696 O O . GLY A 1 84 ? -20.820 -4.435 37.850 1.00 80.38 84 GLY A O 1
ATOM 697 N N . TYR A 1 85 ? -19.547 -3.316 36.365 1.00 81.12 85 TYR A N 1
ATOM 698 C CA . TYR A 1 85 ? -20.479 -2.213 36.151 1.00 81.12 85 TYR A CA 1
ATOM 699 C C . TYR A 1 85 ? -21.829 -2.733 35.647 1.00 81.12 85 TYR A C 1
ATOM 701 O O . TYR A 1 85 ? -21.885 -3.459 34.657 1.00 81.12 85 TYR A O 1
ATOM 709 N N . ALA A 1 86 ? -22.913 -2.336 36.307 1.00 79.12 86 ALA A N 1
ATOM 710 C CA . ALA A 1 86 ? -24.280 -2.703 35.963 1.00 79.12 86 ALA A CA 1
ATOM 711 C C . ALA A 1 86 ? -25.153 -1.448 35.948 1.00 79.12 86 ALA A C 1
ATOM 713 O O . ALA A 1 86 ? -24.987 -0.553 36.782 1.00 79.12 86 ALA A O 1
ATOM 714 N N . LYS A 1 87 ? -26.069 -1.359 34.981 1.00 81.94 87 LYS A N 1
ATOM 715 C CA . LYS A 1 87 ? -26.990 -0.220 34.883 1.00 81.94 87 LYS A CA 1
ATOM 716 C C . LYS A 1 87 ? -28.024 -0.258 36.022 1.00 81.94 87 LYS A C 1
ATOM 718 O O . LYS A 1 87 ? -28.285 -1.327 36.576 1.00 81.94 87 LYS A O 1
ATOM 723 N N . PRO A 1 88 ? -28.650 0.880 36.377 1.00 74.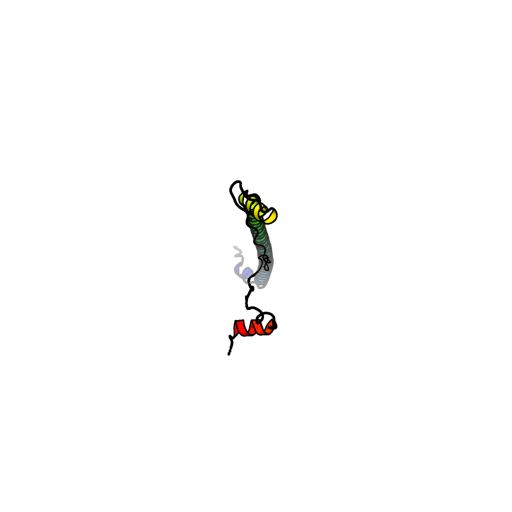12 88 PRO A N 1
ATOM 724 C CA . PRO A 1 88 ? -29.724 0.905 37.369 1.00 74.12 88 PRO A CA 1
ATOM 725 C C . PRO A 1 88 ? -30.847 -0.064 36.966 1.00 74.12 88 PRO A C 1
ATOM 727 O O . PRO A 1 88 ? -31.465 0.114 35.919 1.00 74.12 88 PRO A O 1
ATOM 730 N N . GLY A 1 89 ? -31.082 -1.100 37.778 1.00 80.31 89 GLY A N 1
ATOM 731 C CA . GLY A 1 89 ? -32.049 -2.170 37.495 1.00 80.31 89 GLY A CA 1
ATOM 732 C C . GLY A 1 89 ? -31.445 -3.511 37.046 1.00 80.31 89 GLY A C 1
ATOM 733 O O . GLY A 1 89 ? -32.183 -4.488 36.960 1.00 80.31 89 GLY A O 1
ATOM 734 N N . GLU A 1 90 ? -30.132 -3.602 36.809 1.00 79.38 90 GLU A N 1
ATOM 735 C CA . GLU A 1 90 ? -29.427 -4.871 36.561 1.00 79.38 90 GLU A CA 1
ATOM 736 C C . GLU A 1 90 ? -28.891 -5.482 37.871 1.00 79.38 90 GLU A C 1
ATOM 738 O O . GLU A 1 90 ? -28.352 -4.779 38.727 1.00 79.38 90 GLU A O 1
ATOM 743 N N . GLN A 1 91 ? -29.014 -6.807 38.030 1.00 75.69 91 GLN A N 1
ATOM 744 C CA . GLN A 1 91 ? -28.555 -7.541 39.216 1.00 75.69 91 GLN A CA 1
ATOM 745 C C . GLN A 1 91 ? -27.272 -8.326 38.894 1.00 75.69 91 GLN A C 1
ATOM 747 O O . GLN A 1 91 ? -27.280 -9.231 38.060 1.00 75.69 91 GLN A O 1
ATOM 752 N N . VAL A 1 92 ? -26.158 -7.978 39.546 1.00 76.50 92 VAL A N 1
ATOM 753 C CA . VAL A 1 92 ? -24.861 -8.658 39.371 1.00 76.50 92 VAL A CA 1
ATOM 754 C C . VAL A 1 92 ? -24.812 -9.900 40.259 1.00 76.50 92 VAL A C 1
ATOM 756 O O . VAL A 1 92 ? -24.924 -9.793 41.479 1.00 76.50 92 VAL A O 1
ATOM 759 N N . VAL A 1 93 ? -24.621 -11.078 39.661 1.00 78.38 93 VAL A N 1
ATOM 760 C CA . VAL A 1 93 ? -24.472 -12.350 40.388 1.00 78.38 93 VAL A CA 1
ATOM 761 C C . VAL A 1 93 ? -23.024 -12.822 40.286 1.00 78.38 93 VAL A C 1
ATOM 763 O O . VAL A 1 93 ? -22.532 -13.108 39.196 1.00 78.38 93 VAL A O 1
ATOM 766 N N . VAL A 1 94 ? -22.338 -12.923 41.425 1.00 77.06 94 VAL A N 1
ATOM 767 C CA . VAL A 1 94 ? -20.980 -13.478 41.511 1.00 77.06 94 VAL A CA 1
ATOM 768 C C . VAL A 1 94 ? -21.086 -14.964 41.850 1.00 77.06 94 VAL A C 1
ATOM 770 O O . VAL A 1 94 ? -21.528 -15.329 42.935 1.00 77.06 94 VAL A O 1
ATOM 773 N N . ILE A 1 95 ? -20.696 -15.834 40.915 1.00 79.00 95 ILE A N 1
ATOM 774 C CA . ILE A 1 95 ? -20.682 -17.286 41.134 1.00 79.00 95 ILE A CA 1
ATOM 775 C C . ILE A 1 95 ? -19.316 -17.675 41.704 1.00 79.00 95 ILE A C 1
ATOM 777 O O . ILE A 1 95 ? -18.329 -17.796 40.975 1.00 79.00 95 ILE A O 1
ATOM 781 N N . GLU A 1 96 ? -19.247 -17.888 43.015 1.00 78.31 96 GLU A N 1
ATOM 782 C CA . GLU A 1 96 ? -18.053 -18.431 43.656 1.00 78.31 96 GLU A CA 1
ATOM 783 C C . GLU A 1 96 ? -17.913 -19.924 43.318 1.00 78.31 96 GLU A C 1
ATOM 785 O O . GLU A 1 96 ? -18.695 -20.761 43.762 1.00 78.31 96 GLU A O 1
ATOM 790 N N . LYS A 1 97 ? -16.871 -20.298 42.563 1.00 65.62 97 LYS A N 1
ATOM 791 C CA . LYS A 1 97 ? -16.572 -21.707 42.226 1.00 65.62 97 LYS A CA 1
ATOM 792 C C . LYS A 1 97 ? -16.227 -22.596 43.437 1.00 65.62 97 LYS A C 1
ATOM 794 O O . LYS A 1 97 ? -16.027 -23.791 43.262 1.00 65.62 97 LYS A O 1
ATOM 799 N N . ASN A 1 98 ? -16.158 -22.040 44.650 1.00 56.88 98 ASN A N 1
ATOM 800 C CA . ASN A 1 98 ? -15.803 -22.757 45.876 1.00 56.88 98 ASN A CA 1
ATOM 801 C C . ASN A 1 98 ? -16.851 -22.610 46.986 1.00 56.88 98 ASN A C 1
ATOM 803 O O . ASN A 1 98 ? -16.495 -22.517 48.161 1.00 56.88 98 ASN A O 1
ATOM 807 N N . VAL A 1 99 ? -18.142 -22.686 46.657 1.00 52.72 99 VAL A N 1
ATOM 808 C CA . VAL A 1 99 ? -19.154 -23.009 47.677 1.00 52.72 99 VAL A CA 1
ATOM 809 C C . VAL A 1 99 ? -19.044 -24.500 48.023 1.00 52.72 99 VAL A C 1
ATOM 811 O O . VAL A 1 99 ? -19.919 -25.310 47.732 1.00 52.72 99 VAL A O 1
ATOM 814 N N . LYS A 1 100 ? -17.924 -24.899 48.638 1.00 53.06 100 LYS A N 1
ATOM 815 C CA . LYS A 1 100 ? -17.849 -26.176 49.345 1.00 53.06 100 LYS A CA 1
ATOM 816 C C . LYS A 1 100 ? -18.622 -26.022 50.647 1.00 53.06 100 LYS A C 1
ATOM 818 O O . LYS A 1 100 ? -18.145 -25.385 51.581 1.00 53.06 100 LYS A O 1
ATOM 823 N N . CYS A 1 101 ? -19.826 -26.590 50.638 1.00 50.88 101 CYS A N 1
ATOM 824 C CA . CYS A 1 101 ? -20.656 -26.980 51.777 1.00 50.88 101 CYS A CA 1
ATOM 825 C C . CYS A 1 101 ? -20.530 -26.033 53.000 1.00 50.88 101 CYS A C 1
ATOM 827 O O . CYS A 1 101 ? -19.850 -26.328 53.979 1.00 50.88 101 CYS A O 1
ATOM 829 N N . LYS A 1 102 ? -21.244 -24.900 52.972 1.00 49.06 102 LYS A N 1
ATOM 830 C CA . LYS A 1 102 ? -21.633 -24.159 54.186 1.00 49.06 102 LYS A CA 1
ATOM 831 C C . LYS A 1 102 ? -23.153 -24.154 54.350 1.00 49.06 102 LYS A C 1
ATOM 833 O O . LYS A 1 102 ? -23.768 -23.109 54.507 1.00 49.06 102 LYS A O 1
ATOM 838 N N . MET A 1 103 ? -23.762 -25.333 54.361 1.00 41.78 103 MET A N 1
ATOM 839 C CA . MET A 1 103 ? -25.024 -25.537 55.070 1.00 41.78 103 MET A CA 1
ATOM 840 C C . MET A 1 103 ? -24.898 -26.816 55.888 1.00 41.78 103 MET A C 1
ATOM 842 O O . MET A 1 103 ? -24.416 -27.840 55.410 1.00 41.78 103 MET A O 1
ATOM 846 N N . LYS A 1 104 ? -25.208 -26.687 57.178 1.00 49.84 104 LYS A N 1
ATOM 847 C CA . LYS A 1 104 ? -25.108 -27.745 58.177 1.00 49.84 104 LYS A CA 1
ATOM 848 C C . LYS A 1 104 ? -25.951 -28.950 57.756 1.00 49.84 104 LYS A C 1
ATOM 850 O O . LYS A 1 104 ? -27.118 -28.786 57.428 1.00 49.84 104 LYS A O 1
ATOM 855 N N . ASN A 1 105 ? -25.358 -30.127 57.933 1.00 47.28 105 ASN A N 1
ATOM 856 C CA . ASN A 1 105 ? -26.018 -31.423 58.070 1.00 47.28 105 ASN A CA 1
ATOM 857 C C . ASN A 1 105 ? -26.793 -31.930 56.853 1.00 47.28 105 ASN A C 1
ATOM 859 O O . ASN A 1 105 ? -27.975 -32.213 56.957 1.00 47.28 105 ASN A O 1
ATOM 863 N N . GLU A 1 106 ? -26.085 -32.187 55.763 1.00 45.62 106 GLU A N 1
ATOM 864 C CA . GLU A 1 106 ? -26.410 -33.293 54.863 1.00 45.62 106 GLU A CA 1
ATOM 865 C C . GLU A 1 106 ? -25.101 -33.784 54.244 1.00 45.62 106 GLU A C 1
ATOM 867 O O . GLU A 1 106 ? -24.196 -32.994 53.961 1.00 45.62 106 GLU A O 1
ATOM 872 N N . LYS A 1 107 ? -24.938 -35.106 54.138 1.00 42.03 107 LYS A N 1
ATOM 873 C CA . LYS A 1 107 ? -23.752 -35.706 53.524 1.00 42.03 107 LYS A CA 1
ATOM 874 C C . LYS A 1 107 ? -23.700 -35.226 52.073 1.00 42.03 107 LYS A C 1
ATOM 876 O O . LYS A 1 107 ? -24.551 -35.608 51.278 1.00 42.03 107 LYS A O 1
ATOM 881 N N . CYS A 1 108 ? -22.709 -34.395 51.752 1.00 41.06 108 CYS A N 1
ATOM 882 C CA . CYS A 1 108 ? -22.323 -34.084 50.379 1.00 41.06 108 CYS A CA 1
ATOM 883 C C . CYS A 1 108 ? -21.738 -35.386 49.774 1.00 41.06 108 CYS A C 1
ATOM 885 O O . CYS A 1 108 ? -20.523 -35.555 49.738 1.00 41.06 108 CYS A O 1
ATOM 887 N N . ASP A 1 109 ? -22.594 -36.339 49.390 1.00 50.66 109 ASP A N 1
ATOM 888 C CA . ASP A 1 109 ? -22.214 -37.513 48.599 1.00 50.66 109 ASP A CA 1
ATOM 889 C C . ASP A 1 109 ? -22.168 -37.069 47.134 1.00 50.66 109 ASP A C 1
ATOM 891 O O . ASP A 1 109 ? -23.149 -37.113 46.395 1.00 50.66 109 ASP A O 1
ATOM 895 N N . ALA A 1 110 ? -21.033 -36.487 46.762 1.00 43.06 110 ALA A N 1
ATOM 896 C CA . ALA A 1 110 ? -20.708 -36.150 45.389 1.00 43.06 110 ALA A CA 1
ATOM 897 C C . ALA A 1 110 ? -19.488 -36.989 45.029 1.00 43.06 110 ALA A C 1
ATOM 899 O O . ALA A 1 110 ? -18.349 -36.604 45.299 1.00 43.06 110 ALA A O 1
ATOM 900 N N . GLY A 1 111 ? -19.763 -38.181 44.499 1.00 51.56 111 GLY A N 1
ATOM 901 C CA . GLY A 1 111 ? -18.752 -39.073 43.965 1.00 51.56 111 GLY A CA 1
ATOM 902 C C . GLY A 1 111 ? -17.935 -38.355 42.904 1.00 51.56 111 GLY A C 1
ATOM 903 O O . GLY A 1 111 ? -18.449 -38.045 41.836 1.00 51.56 111 GLY A O 1
ATOM 904 N N . ASP A 1 112 ? -16.669 -38.091 43.215 1.00 47.47 112 ASP A N 1
ATOM 905 C CA . ASP A 1 112 ? -15.672 -37.708 42.217 1.00 47.47 112 ASP A CA 1
ATOM 906 C C . ASP A 1 112 ? -14.233 -37.988 42.688 1.00 47.47 112 ASP A C 1
ATOM 908 O O . ASP A 1 112 ? -13.281 -37.253 42.418 1.00 47.47 112 ASP A O 1
ATOM 912 N N . ASP A 1 113 ? -14.055 -39.082 43.433 1.00 46.50 113 ASP A N 1
ATOM 913 C CA . ASP A 1 113 ? -12.729 -39.535 43.871 1.00 46.50 113 ASP A CA 1
ATOM 914 C C . ASP A 1 113 ? -12.008 -40.370 42.796 1.00 46.50 113 ASP A C 1
ATOM 916 O O . ASP A 1 113 ? -10.814 -40.651 42.913 1.00 46.50 113 ASP A O 1
ATOM 920 N N . ILE A 1 114 ? -12.693 -40.726 41.701 1.00 51.28 114 ILE A N 1
ATOM 921 C CA . ILE A 1 114 ? -12.090 -41.484 40.595 1.00 51.28 114 ILE A CA 1
ATOM 922 C C . ILE A 1 114 ? -11.279 -40.559 39.664 1.00 51.28 114 ILE A C 1
ATOM 924 O O . ILE A 1 114 ? -10.227 -40.964 39.161 1.00 51.28 114 ILE A O 1
ATOM 928 N N . GLU A 1 115 ? -11.673 -39.292 39.489 1.00 54.12 115 GLU A N 1
ATOM 929 C CA . GLU A 1 115 ? -11.048 -38.387 38.509 1.00 54.12 115 GLU A CA 1
ATOM 930 C C . GLU A 1 115 ? -9.683 -37.814 38.934 1.00 54.12 115 GLU A C 1
ATOM 932 O O . GLU A 1 115 ? -8.865 -37.411 38.090 1.00 54.12 115 GLU A O 1
ATOM 937 N N . LYS A 1 116 ? -9.403 -37.806 40.244 1.00 59.16 116 LYS A N 1
ATOM 938 C CA . LYS A 1 116 ? -8.141 -37.304 40.811 1.00 59.16 116 LYS A CA 1
ATOM 939 C C . LYS A 1 116 ? -6.986 -38.302 40.770 1.00 59.16 116 LYS A C 1
ATOM 941 O O . LYS A 1 116 ? -5.850 -37.892 40.989 1.00 59.16 116 LYS A O 1
ATOM 946 N N . SER A 1 117 ? -7.240 -39.577 40.466 1.00 59.72 117 SER A N 1
ATOM 947 C CA . SER A 1 117 ? -6.192 -40.613 40.459 1.00 59.72 117 SER A CA 1
ATOM 948 C C . SER A 1 117 ? -5.570 -40.881 39.083 1.00 59.72 117 SER A C 1
ATOM 950 O O . SER A 1 117 ? -4.567 -41.589 38.987 1.00 59.72 117 SER A O 1
ATOM 952 N N . MET A 1 118 ? -6.128 -40.326 37.999 1.00 68.00 118 MET A N 1
ATOM 953 C CA . MET A 1 118 ? -5.597 -40.562 36.655 1.00 68.00 118 MET A CA 1
ATOM 954 C C . MET A 1 118 ? -4.559 -39.522 36.251 1.00 68.00 118 MET A C 1
ATOM 956 O O . MET A 1 118 ? -4.830 -38.321 36.225 1.00 68.00 118 MET A O 1
ATOM 960 N N . SER A 1 119 ? -3.379 -40.007 35.861 1.00 81.06 119 SER A N 1
ATOM 961 C CA . SER A 1 119 ? -2.357 -39.180 35.229 1.00 81.06 119 SER A CA 1
ATOM 962 C C . SER A 1 119 ? -2.895 -38.565 33.931 1.00 81.06 119 SER A C 1
ATOM 964 O O . SER A 1 119 ? -3.663 -39.194 33.197 1.00 81.06 119 SER A O 1
ATOM 966 N N . ASN A 1 120 ? -2.472 -37.333 33.631 1.00 83.12 120 ASN A N 1
ATOM 967 C CA . ASN A 1 120 ? -2.900 -36.610 32.429 1.00 83.12 120 ASN A CA 1
ATOM 968 C C . ASN A 1 120 ? -2.770 -37.442 31.135 1.00 83.12 120 ASN A C 1
ATOM 970 O O . ASN A 1 120 ? -3.723 -37.438 30.360 1.00 83.12 120 ASN A O 1
ATOM 974 N N . PRO A 1 121 ? -1.693 -38.224 30.901 1.00 86.62 121 PRO A N 1
ATOM 975 C CA . PRO A 1 121 ? -1.590 -39.075 29.711 1.00 86.62 121 PRO A CA 1
ATOM 976 C C . PRO A 1 121 ? -2.732 -40.089 29.566 1.00 86.62 121 PRO A C 1
ATOM 978 O O . PRO A 1 121 ? -3.231 -40.306 28.464 1.00 86.62 121 PRO A O 1
ATOM 981 N N . ARG A 1 122 ? -3.193 -40.680 30.675 1.00 85.19 122 ARG A N 1
ATOM 982 C CA . ARG A 1 122 ? -4.286 -41.661 30.664 1.00 85.19 122 ARG A CA 1
ATOM 983 C C . ARG A 1 122 ? -5.625 -41.016 30.304 1.00 85.19 122 ARG A C 1
ATOM 985 O O . ARG A 1 122 ? -6.423 -41.631 29.604 1.00 85.19 122 ARG A O 1
ATOM 992 N N . LYS A 1 123 ? -5.836 -39.760 30.711 1.00 86.44 123 LYS A N 1
ATOM 993 C CA . LYS A 1 123 ? -7.024 -38.974 30.337 1.00 86.44 123 LYS A CA 1
ATOM 994 C C . LYS A 1 123 ? -7.081 -38.733 28.827 1.00 86.44 123 LYS A C 1
ATOM 996 O O . LYS A 1 123 ? -8.117 -38.964 28.214 1.00 86.44 123 LYS A O 1
ATOM 1001 N N . TRP A 1 124 ? -5.956 -38.343 28.224 1.00 88.25 124 TRP A N 1
ATOM 1002 C CA . TRP A 1 124 ? -5.862 -38.160 26.772 1.00 88.25 124 TRP A CA 1
ATOM 1003 C C . TRP A 1 124 ? -6.113 -39.462 26.011 1.00 88.25 124 TRP A C 1
ATOM 1005 O O . TRP A 1 124 ? -6.832 -39.458 25.017 1.00 88.25 124 TRP A O 1
ATOM 1015 N N . TRP A 1 125 ? -5.583 -40.583 26.501 1.00 88.06 125 TRP A N 1
ATOM 1016 C CA . TRP A 1 125 ? -5.801 -41.882 25.869 1.00 88.06 125 TRP A CA 1
ATOM 1017 C C . TRP A 1 125 ? -7.281 -42.282 25.837 1.00 88.06 125 TRP A C 1
ATOM 1019 O O . TRP A 1 125 ? -7.792 -42.647 24.783 1.00 88.06 125 TRP A O 1
ATOM 1029 N N . ILE A 1 126 ? -7.988 -42.150 26.966 1.00 88.94 126 ILE A N 1
ATOM 1030 C CA . ILE A 1 126 ? -9.430 -42.433 27.044 1.00 88.94 126 ILE A CA 1
ATOM 1031 C C . ILE A 1 126 ? -10.220 -41.489 26.130 1.00 88.94 126 ILE A C 1
ATOM 1033 O O . ILE A 1 126 ? -11.145 -41.931 25.455 1.00 88.94 126 ILE A O 1
ATOM 1037 N N . TYR A 1 127 ? -9.847 -40.207 26.070 1.00 85.06 127 TYR A N 1
ATOM 1038 C CA . TYR A 1 127 ? -10.521 -39.229 25.214 1.00 85.06 127 TYR A CA 1
ATOM 1039 C C . TYR A 1 127 ? -10.417 -39.579 23.723 1.00 85.06 127 TYR A C 1
ATOM 1041 O O . TYR A 1 127 ? -11.402 -39.469 22.998 1.00 85.06 127 TYR A O 1
ATOM 1049 N N . PHE A 1 128 ? -9.240 -40.015 23.264 1.00 89.50 128 PHE A N 1
ATOM 1050 C CA . PHE A 1 128 ? -9.013 -40.309 21.847 1.00 89.50 128 PHE A CA 1
ATOM 1051 C C . PHE A 1 128 ? -9.414 -41.725 21.425 1.00 89.50 128 PHE A C 1
ATOM 1053 O O . PHE A 1 128 ? -9.775 -41.918 20.266 1.00 89.50 128 PHE A O 1
ATOM 1060 N N . PHE A 1 129 ? -9.351 -42.706 22.327 1.00 89.81 129 PHE A N 1
ATOM 1061 C CA . PHE A 1 129 ? -9.495 -44.122 21.965 1.00 89.81 129 PHE A CA 1
ATOM 1062 C C . PHE A 1 129 ? -10.599 -44.868 22.726 1.00 89.81 129 PHE A C 1
ATOM 1064 O O . PHE A 1 129 ? -10.848 -46.032 22.424 1.00 89.81 129 PHE A O 1
ATOM 1071 N N . GLY A 1 130 ? -11.298 -44.214 23.662 1.00 74.81 130 GLY A N 1
ATOM 1072 C CA . GLY A 1 130 ? -12.332 -44.847 24.481 1.00 74.81 130 GLY A CA 1
ATOM 1073 C C . GLY A 1 130 ? -11.778 -45.909 25.439 1.00 74.81 130 GLY A C 1
ATOM 1074 O O . GLY A 1 130 ? -10.587 -46.221 25.443 1.00 74.81 130 GLY A O 1
ATOM 1075 N N . ASN A 1 131 ? -12.641 -46.443 26.302 1.00 72.00 131 ASN A N 1
ATOM 1076 C CA . ASN A 1 131 ? -12.286 -47.517 27.232 1.00 72.00 131 ASN A CA 1
ATOM 1077 C C . ASN A 1 131 ? -12.616 -48.871 26.570 1.00 72.00 131 ASN A C 1
ATOM 1079 O O . ASN A 1 131 ? -13.725 -49.017 26.058 1.00 72.00 131 ASN A O 1
ATOM 1083 N N . ILE A 1 132 ? -11.678 -49.825 26.565 1.00 56.28 132 ILE A N 1
ATOM 1084 C CA . ILE A 1 132 ? -11.941 -51.239 26.220 1.00 56.28 132 ILE A CA 1
ATOM 1085 C C . ILE A 1 132 ? -12.518 -51.961 27.434 1.00 56.28 132 ILE A C 1
ATOM 1087 O O . ILE A 1 132 ? -11.998 -51.718 28.548 1.00 56.28 132 ILE A O 1
#

InterPro domains:
  IPR007060 Septum formation initiator FtsL/DivIC [PF04977] (22-96)

Foldseek 3Di:
DDDPPPPVVVCVDPVVVVVVVVVVVVVVVVVVVVVVVVVVVVVVVVVVVVVVVVVVVVVVVVVVVVVVCPDVVVVVVVCCVPVVDDDVPDDRDDDDPPPPDPDPDDPPPDDDPVVVPDDPVVVVCCVVPNDD

Sequence (132 aa):
MSRNFTWKKFYASKLFFIAGIGLLLLFSVNLSRAQFRDREIRSEIKKLQTEADALQKEKEAHEALLSFLQTPEFLEKEARRTLGYAKPGEQVVVIEKNVKCKMKNEKCDAGDDIEKSMSNPRKWWIYFFGNI

pLDDT: mean 78.09, std 16.03, range [41.06, 96.62]

Organism: NCBI:txid1802401